Protein AF-A0A932ATT3-F1 (afdb_monomer_lite)

Structure (mmCIF, N/CA/C/O backbone):
data_AF-A0A932ATT3-F1
#
_entry.id   AF-A0A932ATT3-F1
#
loop_
_atom_site.group_PDB
_atom_site.id
_atom_site.type_symbol
_atom_site.label_atom_id
_atom_site.label_alt_id
_atom_site.label_comp_id
_atom_site.label_asym_id
_atom_site.label_entity_id
_atom_site.label_seq_id
_atom_site.pdbx_PDB_ins_code
_atom_site.Cartn_x
_atom_site.Cartn_y
_atom_site.Cartn_z
_atom_site.occupancy
_atom_site.B_iso_or_equiv
_atom_site.auth_seq_id
_atom_site.auth_comp_id
_atom_site.auth_asym_id
_atom_site.auth_atom_id
_atom_site.pdbx_PDB_model_num
ATOM 1 N N . LEU A 1 1 ? -6.853 11.604 2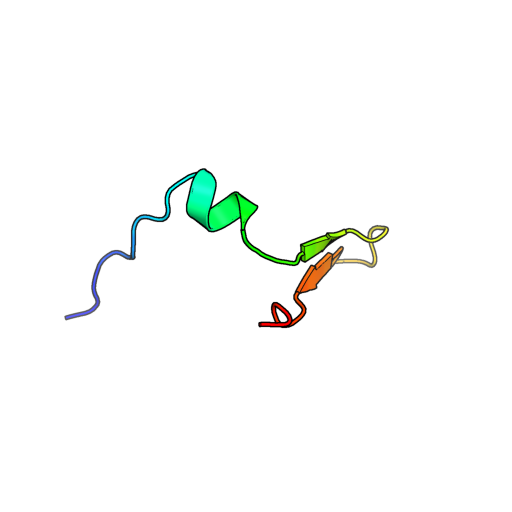1.947 1.00 79.50 1 LEU A N 1
ATOM 2 C CA . LEU A 1 1 ? -6.797 10.130 22.074 1.00 79.50 1 LEU A CA 1
ATOM 3 C C . LEU A 1 1 ? -6.709 9.562 20.662 1.00 79.50 1 LEU A C 1
ATOM 5 O O . LEU A 1 1 ? -7.623 9.825 19.893 1.00 79.50 1 LEU A O 1
ATOM 9 N N . TYR A 1 2 ? -5.622 8.882 20.289 1.00 82.06 2 TYR A N 1
ATOM 10 C CA . TYR A 1 2 ? -5.510 8.253 18.966 1.00 82.06 2 TYR A CA 1
ATOM 11 C C . TYR A 1 2 ? -6.069 6.827 19.036 1.00 82.06 2 TYR A C 1
ATOM 13 O O . TYR A 1 2 ? -5.626 6.060 19.896 1.00 82.06 2 TYR A O 1
ATOM 21 N N . PRO A 1 3 ? -7.058 6.463 18.202 1.00 85.50 3 PRO A N 1
ATOM 22 C CA . PRO A 1 3 ? -7.578 5.103 18.182 1.00 85.50 3 PRO A CA 1
ATOM 23 C C . PRO A 1 3 ? -6.483 4.125 17.736 1.00 85.50 3 PRO A C 1
ATOM 25 O O . PRO A 1 3 ? -5.649 4.452 16.898 1.00 85.50 3 PRO A O 1
ATOM 28 N N . LYS A 1 4 ? -6.495 2.909 18.295 1.00 87.25 4 LYS A N 1
ATOM 29 C CA . LYS A 1 4 ? -5.470 1.873 18.053 1.00 87.25 4 LYS A CA 1
ATOM 30 C C . LYS A 1 4 ? -5.442 1.336 16.611 1.00 87.25 4 LYS A C 1
ATOM 32 O O . LYS A 1 4 ? -4.546 0.572 16.279 1.00 87.25 4 LYS A O 1
ATOM 37 N N . GLY A 1 5 ? -6.409 1.717 15.780 1.00 89.12 5 GLY A N 1
ATOM 38 C CA . GLY A 1 5 ? -6.549 1.280 14.394 1.00 89.12 5 GLY A CA 1
ATOM 39 C C . GLY A 1 5 ? -7.966 0.804 14.081 1.00 89.12 5 GLY A C 1
ATOM 40 O O . GLY A 1 5 ? -8.831 0.770 14.960 1.00 89.12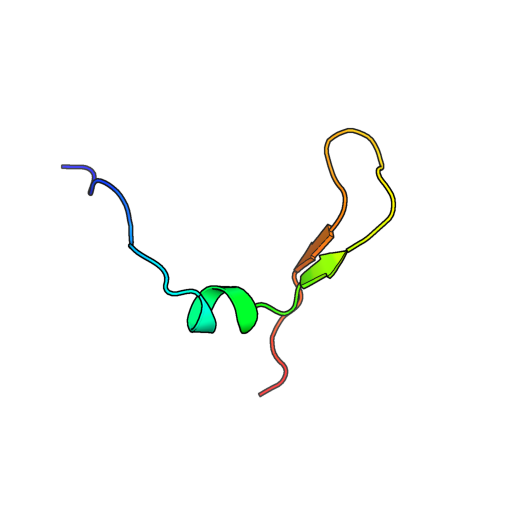 5 GLY A O 1
ATOM 41 N N . VAL A 1 6 ? -8.186 0.440 12.819 1.00 92.12 6 VAL A N 1
ATOM 42 C CA . VAL A 1 6 ? -9.435 -0.144 12.313 1.00 92.12 6 VAL A CA 1
ATOM 43 C C . VAL A 1 6 ? -9.152 -1.584 11.899 1.00 92.12 6 VAL A C 1
ATOM 45 O O . VAL A 1 6 ? -8.155 -1.850 11.230 1.00 92.12 6 VAL A O 1
ATOM 48 N N . LYS A 1 7 ? -10.009 -2.521 12.314 1.00 93.50 7 LYS A N 1
ATOM 49 C CA . LYS A 1 7 ? -9.935 -3.909 11.854 1.00 93.50 7 LYS A CA 1
ATOM 50 C C . LYS A 1 7 ? -10.620 -4.006 10.493 1.00 93.50 7 LYS A C 1
ATOM 52 O O . LYS A 1 7 ? -11.783 -3.639 10.390 1.00 93.50 7 LYS A O 1
ATOM 57 N N . VAL A 1 8 ? -9.901 -4.517 9.499 1.00 94.81 8 VAL A N 1
ATOM 58 C CA . VAL A 1 8 ? -10.401 -4.779 8.144 1.00 94.81 8 VAL A CA 1
ATOM 59 C C . VAL A 1 8 ? -10.490 -6.294 7.964 1.00 94.81 8 VAL A C 1
ATOM 61 O O . VAL A 1 8 ? -9.593 -7.021 8.396 1.00 94.81 8 VAL A O 1
ATOM 64 N N . SER A 1 9 ? -11.596 -6.777 7.413 1.00 97.50 9 SER A N 1
ATOM 65 C CA . SER A 1 9 ? -11.816 -8.187 7.087 1.00 97.50 9 SER A CA 1
ATOM 66 C C . SER A 1 9 ? -11.104 -8.592 5.794 1.00 97.50 9 SER A C 1
ATOM 68 O O . SER A 1 9 ? -10.771 -7.753 4.957 1.00 97.50 9 SER A O 1
ATOM 70 N N . ASP A 1 10 ? -10.927 -9.898 5.589 1.00 96.88 10 ASP A N 1
ATOM 71 C CA . ASP A 1 10 ? -10.334 -10.422 4.353 1.00 96.88 10 ASP A CA 1
ATOM 72 C C . ASP A 1 10 ? -11.160 -10.045 3.114 1.00 96.88 10 ASP A C 1
ATOM 74 O O . ASP A 1 10 ? -10.598 -9.745 2.064 1.00 96.88 10 ASP A O 1
ATOM 78 N N . ALA A 1 11 ? -12.492 -10.004 3.243 1.00 96.88 11 ALA A N 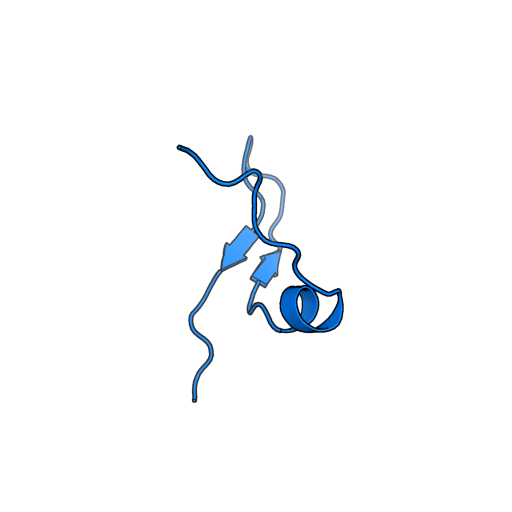1
ATOM 79 C CA . ALA A 1 11 ? -13.393 -9.606 2.164 1.00 96.88 11 ALA A CA 1
ATOM 80 C C . ALA A 1 11 ? -13.217 -8.127 1.783 1.00 96.88 11 ALA A C 1
ATOM 82 O O . ALA A 1 11 ? -13.160 -7.799 0.601 1.00 96.88 11 ALA A O 1
ATOM 83 N N . GLU A 1 12 ? -13.087 -7.240 2.773 1.00 96.19 12 GLU A N 1
ATOM 84 C CA . GLU A 1 12 ? -12.820 -5.817 2.535 1.00 96.19 12 GLU A CA 1
ATOM 85 C C . GLU A 1 12 ? -11.437 -5.602 1.914 1.00 96.19 12 GLU A C 1
ATOM 87 O O . GLU A 1 12 ? -11.299 -4.807 0.986 1.00 96.19 12 GLU A O 1
ATOM 92 N N . MET A 1 13 ? -10.422 -6.345 2.368 1.00 95.06 13 MET A N 1
ATOM 93 C CA . MET A 1 13 ? -9.080 -6.285 1.786 1.00 95.06 13 MET A CA 1
ATOM 94 C C . MET A 1 13 ? -9.064 -6.790 0.334 1.00 95.06 13 MET A C 1
ATOM 96 O O . MET A 1 13 ? -8.397 -6.206 -0.520 1.00 95.06 13 MET A O 1
ATOM 100 N N . ALA A 1 14 ? -9.813 -7.854 0.037 1.00 93.69 14 ALA A N 1
ATOM 101 C CA . ALA A 1 14 ? -9.925 -8.419 -1.307 1.00 93.69 14 ALA A CA 1
ATOM 102 C C . ALA A 1 14 ? -10.705 -7.521 -2.284 1.00 93.69 14 ALA A C 1
ATOM 104 O O . ALA A 1 14 ? -10.501 -7.620 -3.491 1.00 93.69 14 ALA A O 1
ATOM 105 N N . ALA A 1 15 ? -11.576 -6.640 -1.783 1.00 95.44 15 ALA A N 1
ATOM 106 C CA . ALA A 1 15 ? -12.353 -5.707 -2.601 1.00 95.44 15 ALA A CA 1
ATOM 107 C C . ALA A 1 15 ? -11.544 -4.490 -3.097 1.00 95.44 15 ALA A C 1
ATOM 109 O O . ALA A 1 15 ? -12.065 -3.658 -3.847 1.00 95.44 15 ALA A O 1
ATOM 110 N N . ILE A 1 16 ? -10.285 -4.353 -2.673 1.00 95.25 16 ILE A N 1
ATOM 111 C CA . ILE A 1 16 ? -9.398 -3.281 -3.125 1.00 95.25 16 ILE A CA 1
ATOM 112 C C . ILE A 1 16 ? -8.966 -3.563 -4.566 1.00 95.25 16 ILE A C 1
ATOM 114 O O . ILE A 1 16 ? -8.376 -4.602 -4.860 1.00 95.25 16 ILE A O 1
ATOM 118 N N . ASN A 1 17 ? -9.178 -2.595 -5.457 1.00 96.75 17 ASN A N 1
ATOM 119 C CA . ASN A 1 17 ? -8.644 -2.623 -6.816 1.00 96.75 17 ASN A CA 1
ATOM 120 C C . ASN A 1 17 ? -7.144 -2.296 -6.812 1.00 96.75 17 ASN A C 1
ATOM 122 O O . ASN A 1 17 ? -6.721 -1.164 -7.063 1.00 96.75 17 ASN A O 1
ATOM 126 N N . ILE A 1 18 ? -6.351 -3.305 -6.453 1.00 95.75 18 ILE A N 1
ATOM 127 C CA . ILE A 1 18 ? -4.894 -3.256 -6.410 1.00 95.75 18 ILE A CA 1
ATOM 128 C C . ILE A 1 18 ? -4.297 -4.070 -7.560 1.00 95.75 18 ILE A C 1
ATOM 130 O O . ILE A 1 18 ? -4.516 -5.275 -7.678 1.00 95.75 18 ILE A O 1
ATOM 134 N N . ALA A 1 19 ? -3.492 -3.417 -8.391 1.00 95.31 19 ALA A N 1
ATOM 135 C CA . ALA A 1 19 ? -2.697 -4.063 -9.428 1.00 95.31 19 ALA A CA 1
ATOM 136 C C . ALA A 1 19 ? -1.257 -4.213 -8.933 1.00 95.31 19 ALA A C 1
ATOM 138 O O . ALA A 1 19 ? -0.648 -3.223 -8.530 1.00 95.31 19 ALA A O 1
ATOM 139 N N . ARG A 1 20 ? -0.715 -5.437 -8.946 1.00 95.56 20 ARG A N 1
ATOM 140 C CA . ARG A 1 20 ? 0.689 -5.696 -8.592 1.00 95.56 20 ARG A CA 1
ATOM 141 C C . ARG A 1 20 ? 1.591 -5.535 -9.808 1.00 95.56 20 ARG A C 1
ATOM 143 O O . ARG A 1 20 ? 1.229 -5.948 -10.905 1.00 95.56 20 ARG A O 1
ATOM 150 N N . HIS A 1 21 ? 2.774 -5.001 -9.559 1.00 95.50 21 HIS A N 1
ATOM 151 C CA . HIS A 1 21 ? 3.830 -4.770 -10.532 1.00 95.50 21 HIS A CA 1
ATOM 152 C C . HIS A 1 21 ? 5.083 -5.542 -10.145 1.00 95.50 21 HIS A C 1
ATOM 154 O O . HIS A 1 21 ? 5.173 -6.133 -9.063 1.00 95.50 21 HIS A O 1
ATOM 160 N N . GLU A 1 22 ? 6.066 -5.510 -11.037 1.00 96.75 22 GLU A N 1
ATOM 161 C CA . GLU A 1 22 ? 7.426 -5.885 -10.679 1.00 96.75 22 GLU A CA 1
ATOM 162 C C . GLU A 1 22 ? 7.960 -4.970 -9.569 1.00 96.75 22 GLU A C 1
ATOM 164 O O . GLU A 1 22 ? 7.405 -3.919 -9.247 1.00 96.75 22 GLU A O 1
ATOM 169 N N . PHE A 1 23 ? 9.021 -5.412 -8.909 1.00 95.56 23 PHE A N 1
ATOM 170 C CA . PHE A 1 23 ? 9.630 -4.646 -7.835 1.00 95.56 23 PHE A CA 1
ATOM 171 C C . PHE A 1 23 ? 10.462 -3.499 -8.408 1.00 95.56 23 PHE A C 1
ATOM 173 O O . PHE A 1 23 ? 11.338 -3.717 -9.245 1.00 95.56 23 PHE A O 1
ATOM 180 N N . HIS A 1 24 ? 10.234 -2.287 -7.912 1.00 92.50 24 HIS A N 1
ATOM 181 C CA . HIS A 1 24 ? 10.862 -1.071 -8.429 1.00 92.50 24 HIS A CA 1
ATOM 182 C C . HIS A 1 24 ? 11.627 -0.303 -7.336 1.00 92.50 24 HIS A C 1
ATOM 184 O O . HIS A 1 24 ? 11.612 0.929 -7.286 1.00 92.50 24 HIS A O 1
ATOM 190 N N . GLY A 1 25 ? 12.283 -1.035 -6.431 1.00 94.31 25 GLY A N 1
ATOM 191 C CA . GLY A 1 25 ? 12.722 -0.501 -5.140 1.00 94.31 25 GLY A CA 1
ATOM 192 C C . GLY A 1 25 ? 11.573 -0.637 -4.148 1.00 94.31 25 GLY A C 1
ATOM 193 O O . GLY A 1 25 ? 10.891 -1.645 -4.158 1.00 94.31 25 GLY A O 1
ATOM 194 N N . ASP A 1 26 ? 11.263 0.368 -3.342 1.00 95.69 26 ASP A N 1
ATOM 195 C CA . ASP A 1 26 ? 10.308 0.198 -2.231 1.00 95.69 26 ASP A CA 1
ATOM 196 C C . ASP A 1 26 ? 8.819 0.059 -2.632 1.00 95.69 26 ASP A C 1
ATOM 198 O O . ASP A 1 26 ? 7.936 0.111 -1.774 1.00 95.69 26 ASP A O 1
ATOM 202 N N . TRP A 1 27 ? 8.506 -0.112 -3.921 1.00 95.75 27 TRP A N 1
ATOM 203 C CA . TRP A 1 27 ? 7.136 -0.175 -4.432 1.00 95.75 27 TRP A CA 1
ATOM 204 C C . TRP A 1 27 ? 6.923 -1.286 -5.470 1.00 95.75 27 TRP A C 1
ATOM 206 O O . TRP A 1 27 ? 7.824 -1.628 -6.239 1.00 95.75 27 TRP A O 1
ATOM 216 N N . ASN A 1 28 ? 5.709 -1.855 -5.481 1.00 96.75 28 ASN A N 1
ATOM 217 C CA . ASN A 1 28 ? 5.310 -2.936 -6.394 1.00 96.75 28 ASN A CA 1
ATOM 218 C C . ASN A 1 28 ? 3.789 -3.017 -6.660 1.00 96.75 28 ASN A C 1
ATOM 220 O O . ASN A 1 28 ? 3.279 -4.090 -6.980 1.00 96.75 28 ASN A O 1
ATOM 224 N N . TYR A 1 29 ?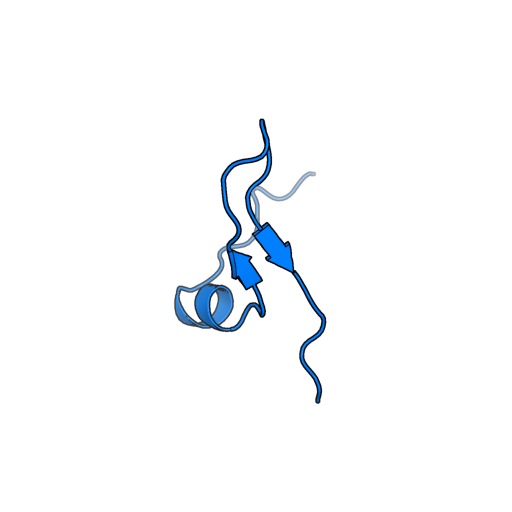 3.024 -1.931 -6.498 1.00 96.81 29 TYR A N 1
ATOM 225 C CA . TYR A 1 29 ? 1.587 -1.952 -6.796 1.00 96.81 29 TYR A CA 1
ATOM 226 C C . TYR A 1 29 ? 1.003 -0.574 -7.128 1.00 96.81 29 TYR A C 1
ATOM 228 O O . TYR A 1 29 ? 1.613 0.465 -6.881 1.00 96.81 29 TYR A O 1
ATOM 236 N N . THR A 1 30 ? -0.216 -0.567 -7.662 1.00 96.25 30 THR A N 1
ATOM 237 C CA . THR A 1 30 ? -1.065 0.615 -7.851 1.00 96.25 30 THR A CA 1
ATOM 238 C C . THR A 1 30 ? -2.450 0.330 -7.291 1.00 96.25 30 THR A C 1
ATOM 240 O O . THR A 1 30 ? -2.952 -0.778 -7.450 1.00 96.25 30 THR A O 1
ATOM 243 N N . ILE A 1 31 ? -3.073 1.322 -6.655 1.00 96.50 31 ILE A N 1
ATOM 244 C CA . ILE A 1 31 ? -4.479 1.264 -6.242 1.00 96.50 31 ILE A CA 1
ATOM 245 C C . ILE A 1 31 ? -5.263 2.211 -7.144 1.00 96.50 31 ILE A C 1
ATOM 247 O O . ILE A 1 31 ? -4.890 3.377 -7.283 1.00 96.50 31 ILE A O 1
ATOM 251 N N . ALA A 1 32 ? -6.335 1.71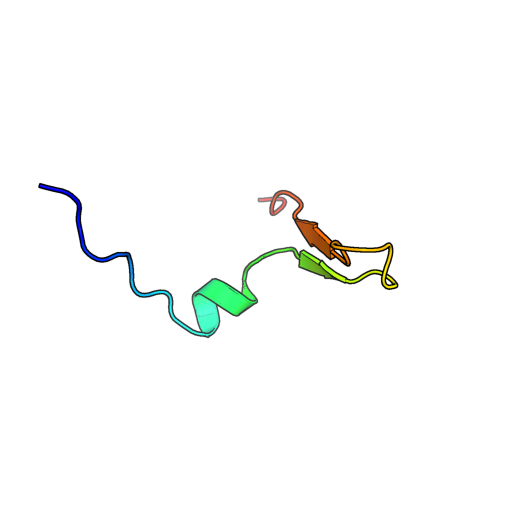1 -7.750 1.00 95.56 32 ALA A N 1
ATOM 252 C CA . ALA A 1 32 ? -7.227 2.494 -8.595 1.00 95.56 32 ALA A CA 1
ATOM 253 C C . ALA A 1 32 ? -8.629 2.598 -7.967 1.00 95.56 32 ALA A C 1
ATOM 255 O O . ALA A 1 32 ? -8.995 1.771 -7.128 1.00 95.56 32 ALA A O 1
ATOM 256 N N . PRO A 1 33 ? -9.436 3.604 -8.351 1.00 95.75 33 PRO A N 1
ATOM 257 C CA . PRO A 1 33 ? -10.835 3.665 -7.951 1.00 95.75 33 PRO A CA 1
ATOM 258 C C . PRO A 1 33 ? -11.592 2.411 -8.397 1.00 95.75 33 PRO A C 1
ATOM 260 O O . PRO A 1 33 ? -11.332 1.861 -9.470 1.00 95.75 33 PRO A O 1
ATOM 263 N N . ASN A 1 34 ? -12.569 1.991 -7.600 1.00 92.94 34 ASN A N 1
ATOM 264 C CA . ASN A 1 34 ? -13.584 1.060 -8.075 1.00 92.94 34 ASN A CA 1
ATOM 265 C C . ASN A 1 34 ? -14.536 1.842 -8.987 1.00 92.94 34 ASN A C 1
ATOM 267 O O . ASN A 1 34 ? -15.049 2.889 -8.593 1.00 92.94 34 ASN A O 1
ATOM 271 N N . SER A 1 35 ? -14.725 1.375 -10.221 1.00 80.06 35 SER A N 1
ATOM 272 C CA . SER A 1 35 ? -15.768 1.901 -11.101 1.00 80.06 35 SER A CA 1
ATOM 273 C C . SER A 1 35 ? -17.114 1.420 -10.559 1.00 80.06 35 SER A C 1
ATOM 275 O O . SER A 1 35 ? -17.343 0.212 -10.516 1.00 80.06 35 SER A O 1
ATOM 277 N N . SER A 1 36 ? -17.932 2.350 -10.061 1.00 67.62 36 SER A N 1
ATOM 278 C CA . SER A 1 36 ? -19.287 2.085 -9.556 1.00 67.62 36 SER A CA 1
ATOM 279 C C . SER A 1 36 ? -20.237 1.575 -10.633 1.00 67.62 36 SER A C 1
ATOM 281 O O . SER A 1 36 ? -20.072 1.988 -11.804 1.00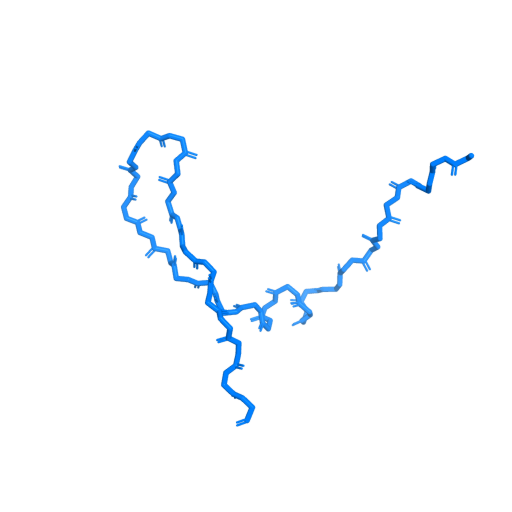 67.62 36 SER A O 1
#

Radius of gyration: 13.58 Å; chains: 1; bounding box: 32×21×33 Å

Secondary structure (DSSP, 8-state):
---------HHHHHTS-EEE----SS--EEE-----

pLDDT: mean 92.73, std 6.32, range [67.62, 97.5]

Foldseek 3Di:
DDDPDDDDDPVRVVPWQKDFAPDDDPDTIDTDDDDD

Sequence (36 aa):
LYPKGVKVSDAEMAAINIARHEFHGDWNYTIAPNSS